Protein AF-A0A134A6J9-F1 (afdb_monomer_lite)

Structure (mmCIF, N/CA/C/O backbone):
data_AF-A0A134A6J9-F1
#
_entry.id   AF-A0A134A6J9-F1
#
loop_
_atom_site.group_PDB
_atom_site.id
_atom_site.type_symbol
_atom_site.label_atom_id
_atom_site.label_alt_id
_atom_site.label_comp_id
_atom_site.label_asym_id
_atom_site.label_entity_id
_atom_site.label_seq_id
_atom_site.pdbx_PDB_ins_code
_atom_site.Cartn_x
_atom_site.Cartn_y
_atom_site.Cartn_z
_atom_site.occupancy
_atom_site.B_iso_or_equiv
_atom_site.auth_seq_id
_atom_site.auth_comp_id
_atom_site.auth_asym_id
_atom_site.auth_atom_id
_atom_site.pdbx_PDB_model_num
ATOM 1 N N . MET A 1 1 ? 11.359 -6.618 13.124 1.00 87.25 1 MET A N 1
ATOM 2 C CA . MET A 1 1 ? 10.001 -7.161 12.876 1.00 87.25 1 MET A CA 1
ATOM 3 C C . MET A 1 1 ? 8.989 -6.049 13.073 1.00 87.25 1 MET A C 1
ATOM 5 O O . MET A 1 1 ? 9.246 -5.176 13.894 1.00 87.25 1 MET A O 1
ATOM 9 N N . LEU A 1 2 ? 7.874 -6.075 12.342 1.00 89.56 2 LEU A N 1
ATOM 10 C CA . LEU A 1 2 ? 6.763 -5.154 12.591 1.00 89.56 2 LEU A CA 1
ATOM 11 C C . LEU A 1 2 ? 6.111 -5.466 13.944 1.00 89.56 2 LEU A C 1
ATOM 13 O O . LEU A 1 2 ? 5.993 -6.633 14.325 1.00 89.56 2 LEU A O 1
ATOM 17 N N . THR A 1 3 ? 5.679 -4.434 14.664 1.00 96.56 3 THR A N 1
ATOM 18 C CA . THR A 1 3 ? 4.886 -4.605 15.884 1.00 96.56 3 THR A CA 1
ATOM 19 C C . THR A 1 3 ? 3.472 -5.071 15.537 1.00 96.56 3 THR A C 1
ATOM 21 O O . THR A 1 3 ? 2.973 -4.848 14.432 1.00 96.56 3 THR A O 1
ATOM 24 N N . LYS A 1 4 ? 2.778 -5.685 16.505 1.00 95.06 4 LYS A N 1
ATOM 25 C CA . LYS A 1 4 ? 1.364 -6.072 16.340 1.00 95.06 4 LYS A CA 1
ATOM 26 C C . LYS A 1 4 ? 0.481 -4.883 15.950 1.00 95.06 4 LYS A C 1
ATOM 28 O O . LYS A 1 4 ? -0.478 -5.046 15.206 1.00 95.06 4 LYS A O 1
ATOM 33 N N . GLU A 1 5 ? 0.800 -3.694 16.451 1.00 94.06 5 GLU A N 1
ATOM 34 C CA . GLU A 1 5 ? 0.069 -2.473 16.124 1.00 94.06 5 GLU A CA 1
ATOM 35 C C . GLU A 1 5 ? 0.334 -2.014 14.687 1.00 94.06 5 GLU A C 1
ATOM 37 O O . GLU A 1 5 ? -0.612 -1.693 13.974 1.00 94.06 5 GLU A O 1
ATOM 42 N N . GLN A 1 6 ? 1.587 -2.071 14.226 1.00 90.56 6 GLN A N 1
ATOM 43 C CA . GLN A 1 6 ? 1.936 -1.774 12.834 1.00 90.56 6 GLN A CA 1
ATOM 44 C C . GLN A 1 6 ? 1.246 -2.736 11.859 1.00 90.56 6 GLN A C 1
ATOM 46 O O . GLN A 1 6 ? 0.704 -2.293 10.849 1.00 90.56 6 GLN A O 1
ATOM 51 N N . ILE A 1 7 ? 1.200 -4.034 12.181 1.00 91.81 7 ILE A N 1
ATOM 52 C CA . ILE A 1 7 ? 0.472 -5.030 11.377 1.00 91.81 7 ILE A CA 1
ATOM 53 C C . ILE A 1 7 ? -1.015 -4.667 11.306 1.00 91.81 7 ILE A C 1
ATOM 55 O O . ILE A 1 7 ? -1.557 -4.535 10.211 1.00 91.81 7 ILE A O 1
ATOM 59 N N . LYS A 1 8 ? -1.655 -4.388 12.451 1.00 92.12 8 LYS A N 1
ATOM 60 C CA . LYS A 1 8 ? -3.063 -3.961 12.483 1.00 92.12 8 LYS A CA 1
ATOM 61 C C . LYS A 1 8 ? -3.316 -2.683 11.685 1.00 92.12 8 LYS A C 1
ATOM 63 O O . LYS A 1 8 ? -4.374 -2.553 11.079 1.00 92.12 8 LYS A O 1
ATOM 68 N N . GLN A 1 9 ? -2.398 -1.720 11.699 1.00 89.12 9 GLN A N 1
ATOM 69 C CA . GLN A 1 9 ? -2.540 -0.492 10.909 1.00 89.12 9 GLN A CA 1
ATOM 70 C C . GLN A 1 9 ? -2.505 -0.786 9.406 1.00 89.12 9 GLN A C 1
ATOM 72 O O . GLN A 1 9 ? -3.327 -0.248 8.666 1.00 89.12 9 GLN A O 1
ATOM 77 N N . ILE A 1 10 ? -1.604 -1.670 8.969 1.00 89.50 10 ILE A N 1
ATOM 78 C CA . ILE A 1 10 ? -1.506 -2.100 7.570 1.00 89.50 10 ILE A CA 1
ATOM 79 C C . ILE A 1 10 ? -2.764 -2.863 7.145 1.00 89.50 10 ILE A C 1
ATOM 81 O O . ILE A 1 10 ? -3.330 -2.553 6.104 1.00 89.50 10 ILE A O 1
ATOM 85 N N . GLU A 1 11 ? -3.228 -3.821 7.949 1.00 86.44 11 GLU A N 1
ATOM 86 C CA . GLU A 1 11 ? -4.408 -4.640 7.635 1.00 86.44 11 GLU A CA 1
ATOM 87 C C . GLU A 1 11 ? -5.708 -3.821 7.599 1.00 86.44 11 GLU A C 1
ATOM 89 O O . GLU A 1 11 ? -6.569 -4.057 6.750 1.00 86.44 11 GLU A O 1
ATOM 94 N N . ASN A 1 12 ? -5.855 -2.836 8.494 1.00 90.00 12 ASN A N 1
ATOM 95 C CA . ASN A 1 12 ? -7.072 -2.025 8.584 1.00 90.00 12 ASN A CA 1
ATOM 96 C C . ASN A 1 12 ? -7.131 -0.886 7.551 1.00 90.00 12 ASN A C 1
ATOM 98 O O . ASN A 1 12 ? -8.228 -0.449 7.191 1.00 90.00 12 ASN A O 1
ATOM 102 N N . ASP A 1 13 ? -5.993 -0.398 7.046 1.00 89.00 13 ASP A N 1
ATOM 103 C CA . ASP A 1 13 ? -5.962 0.558 5.935 1.00 89.00 13 ASP A CA 1
ATOM 104 C C . ASP A 1 13 ? -5.792 -0.186 4.605 1.00 89.00 13 ASP A C 1
ATOM 106 O O . ASP A 1 13 ? -4.682 -0.428 4.131 1.00 89.00 13 ASP A O 1
ATOM 110 N N . LYS A 1 14 ? -6.921 -0.496 3.949 1.00 87.81 14 LYS A N 1
ATOM 111 C CA . LYS A 1 14 ? -6.932 -1.175 2.641 1.00 87.81 14 LYS A CA 1
ATOM 112 C C . LYS A 1 14 ? -6.009 -0.509 1.616 1.00 87.81 14 LYS A C 1
ATOM 114 O O . LYS A 1 14 ? -5.398 -1.212 0.818 1.00 87.81 14 LYS A O 1
ATOM 119 N N . LYS A 1 15 ? -5.900 0.826 1.600 1.00 89.56 15 LYS A N 1
ATOM 120 C CA . LYS A 1 15 ? -5.051 1.522 0.618 1.00 89.56 15 LYS A CA 1
ATOM 121 C C . LYS A 1 15 ? -3.573 1.301 0.921 1.00 89.56 15 LYS A C 1
ATOM 123 O O . LYS A 1 15 ? -2.804 1.068 -0.008 1.00 89.56 15 LYS A O 1
ATOM 128 N N . LEU A 1 16 ? -3.194 1.343 2.198 1.00 88.56 16 LEU A N 1
ATOM 129 C CA . LEU A 1 16 ? -1.838 1.028 2.647 1.00 88.56 16 LEU A CA 1
ATOM 130 C C . LEU A 1 16 ? -1.476 -0.428 2.366 1.00 88.56 16 LEU A C 1
ATOM 132 O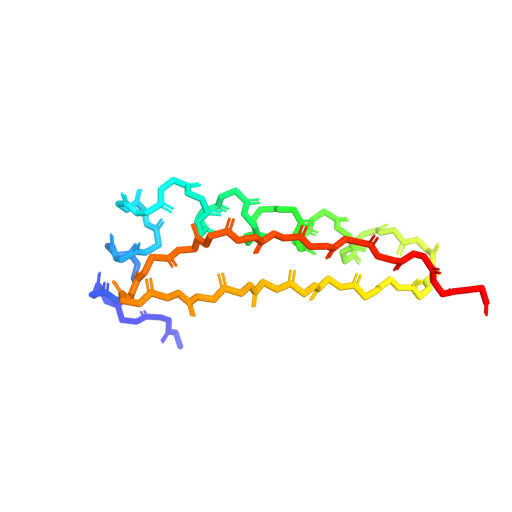 O . LEU A 1 16 ? -0.409 -0.687 1.815 1.00 88.56 16 LEU A O 1
ATOM 136 N N . PHE A 1 17 ? -2.388 -1.353 2.661 1.00 90.44 17 PHE A N 1
ATOM 137 C CA . PHE A 1 17 ? -2.220 -2.765 2.338 1.00 90.44 17 PHE A CA 1
ATOM 138 C C . PHE A 1 17 ? -1.945 -2.973 0.846 1.00 90.44 17 PHE A C 1
ATOM 140 O O . PHE A 1 17 ? -0.926 -3.557 0.479 1.00 90.44 17 PHE A O 1
ATOM 147 N N . PHE A 1 18 ? -2.807 -2.438 -0.027 1.00 89.62 18 PHE A N 1
ATOM 148 C CA . PHE A 1 18 ? -2.626 -2.567 -1.474 1.00 89.62 18 PHE A CA 1
ATOM 149 C C . PHE A 1 18 ? -1.318 -1.941 -1.961 1.00 89.62 18 PHE A C 1
ATOM 151 O O . PHE A 1 18 ? -0.657 -2.533 -2.808 1.00 89.62 18 PHE A O 1
ATOM 158 N N . PHE A 1 19 ? -0.926 -0.787 -1.417 1.00 90.31 19 PHE A N 1
ATOM 159 C CA . PHE A 1 19 ? 0.333 -0.132 -1.769 1.00 90.31 19 PHE A CA 1
ATOM 160 C C . PHE A 1 19 ? 1.555 -0.989 -1.404 1.00 90.31 19 PHE A C 1
ATOM 162 O O . PHE A 1 19 ? 2.460 -1.142 -2.219 1.00 90.31 19 PHE A O 1
ATOM 169 N N . ILE A 1 20 ? 1.569 -1.605 -0.217 1.00 90.12 20 ILE A N 1
ATOM 170 C CA . ILE A 1 20 ? 2.658 -2.503 0.204 1.00 90.12 20 ILE A CA 1
ATOM 171 C C . ILE A 1 20 ? 2.694 -3.766 -0.666 1.00 90.12 20 ILE A C 1
ATOM 173 O O . ILE A 1 20 ? 3.767 -4.185 -1.093 1.00 90.12 20 ILE A O 1
ATOM 177 N N . VAL A 1 21 ? 1.536 -4.360 -0.970 1.00 91.06 21 VAL A N 1
ATOM 178 C CA . VAL A 1 21 ? 1.451 -5.521 -1.875 1.00 91.06 21 VAL A CA 1
ATOM 179 C C . VAL A 1 21 ? 1.979 -5.174 -3.270 1.00 91.06 21 VAL A C 1
ATOM 181 O O . VAL A 1 21 ? 2.670 -5.984 -3.882 1.00 91.06 21 VAL A O 1
ATOM 184 N N . GLU A 1 22 ? 1.677 -3.978 -3.772 1.00 89.88 22 GLU A N 1
ATOM 185 C CA . GLU A 1 22 ? 2.171 -3.488 -5.060 1.00 89.88 22 GLU A CA 1
ATOM 186 C C . GLU A 1 22 ? 3.697 -3.310 -5.039 1.00 89.88 22 GLU A C 1
ATOM 188 O O . GLU A 1 22 ? 4.371 -3.859 -5.905 1.00 89.88 22 GLU A O 1
ATOM 193 N N . LEU A 1 23 ? 4.256 -2.680 -3.999 1.00 89.44 23 LEU A N 1
ATOM 194 C CA . LEU A 1 23 ? 5.710 -2.572 -3.800 1.00 89.44 23 LEU A CA 1
ATOM 195 C C . LEU A 1 23 ? 6.414 -3.937 -3.806 1.00 89.44 23 LEU A C 1
ATOM 197 O O . LEU A 1 23 ? 7.477 -4.088 -4.409 1.00 89.44 23 LEU A O 1
ATOM 201 N N . LEU A 1 24 ? 5.825 -4.945 -3.155 1.00 89.50 24 LEU A N 1
ATOM 202 C CA . LEU A 1 24 ? 6.383 -6.300 -3.137 1.00 89.50 24 LEU A CA 1
ATOM 203 C C . LEU A 1 24 ? 6.400 -6.943 -4.529 1.00 89.50 24 LEU A C 1
ATOM 205 O O . LEU A 1 24 ? 7.349 -7.657 -4.843 1.00 89.50 24 LEU A O 1
ATOM 209 N N . LYS A 1 25 ? 5.393 -6.671 -5.369 1.00 88.75 25 LYS A N 1
ATOM 210 C CA . LYS A 1 25 ? 5.379 -7.127 -6.768 1.00 88.75 25 LYS A CA 1
ATOM 211 C C . LYS A 1 25 ? 6.462 -6.435 -7.589 1.00 88.75 25 LYS A C 1
ATOM 213 O O . LYS A 1 25 ? 7.186 -7.110 -8.310 1.00 88.75 25 LYS A O 1
ATOM 218 N N . LEU A 1 26 ? 6.633 -5.124 -7.424 1.00 85.19 26 LEU A N 1
ATOM 219 C CA . LEU A 1 26 ? 7.666 -4.377 -8.152 1.00 85.19 26 LEU A CA 1
ATOM 220 C C . LEU A 1 26 ? 9.079 -4.839 -7.822 1.00 85.19 26 LEU A C 1
ATOM 222 O O . LEU A 1 26 ? 9.936 -4.837 -8.693 1.00 85.19 26 LEU A O 1
ATOM 226 N N . LYS A 1 27 ? 9.319 -5.306 -6.593 1.00 81.00 27 LYS A N 1
ATOM 227 C CA . LYS A 1 27 ? 10.608 -5.902 -6.210 1.00 81.00 27 LYS A CA 1
ATOM 228 C C . LYS A 1 27 ? 11.002 -7.096 -7.100 1.00 81.00 27 LY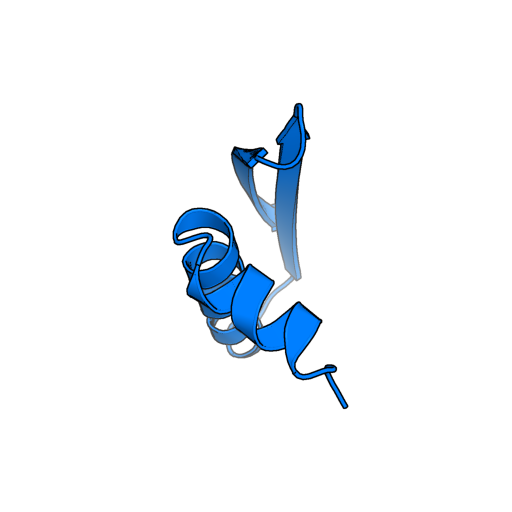S A C 1
ATOM 230 O O . LYS A 1 27 ? 12.173 -7.457 -7.131 1.00 81.00 27 LYS A O 1
ATOM 235 N N . SER A 1 28 ? 10.037 -7.728 -7.771 1.00 78.25 28 SER A N 1
ATOM 236 C CA . SER A 1 28 ? 10.270 -8.835 -8.707 1.00 78.25 28 SER A CA 1
ATOM 237 C C . SER A 1 28 ? 10.370 -8.412 -10.180 1.00 78.25 28 SER A C 1
ATOM 239 O O . SER A 1 28 ? 10.660 -9.260 -11.020 1.00 78.25 28 SER A O 1
ATOM 241 N N . GLU A 1 29 ? 10.145 -7.135 -10.503 1.00 80.06 29 GLU A N 1
ATOM 242 C CA . GLU A 1 29 ? 10.278 -6.593 -11.862 1.00 80.06 29 GLU A CA 1
ATOM 243 C C . GLU A 1 29 ? 11.740 -6.175 -12.136 1.00 80.06 29 GLU A C 1
ATOM 245 O O . GLU A 1 29 ? 12.465 -5.771 -11.227 1.00 80.06 29 GLU A O 1
ATOM 250 N N . VAL A 1 30 ? 12.189 -6.293 -13.392 1.00 76.25 30 VAL A N 1
ATOM 251 C CA . VAL A 1 30 ? 13.513 -5.820 -13.837 1.00 76.25 30 VAL A CA 1
ATOM 252 C C . VAL A 1 30 ? 13.376 -4.374 -14.307 1.00 76.25 30 VAL A C 1
ATOM 254 O O . VAL A 1 30 ? 12.594 -4.106 -15.215 1.00 76.25 30 VAL A O 1
ATOM 257 N N . GLY A 1 31 ? 14.135 -3.461 -13.703 1.00 81.94 31 GLY A N 1
ATOM 258 C CA . GLY A 1 31 ? 14.138 -2.033 -14.035 1.00 81.94 31 GLY A CA 1
ATOM 259 C C . GLY A 1 31 ? 14.027 -1.146 -12.797 1.00 81.94 31 GLY A C 1
ATOM 260 O O . GLY A 1 31 ? 13.857 -1.640 -11.679 1.00 81.94 31 GLY A O 1
ATOM 261 N N . GLU A 1 32 ? 14.124 0.166 -12.993 1.00 85.06 32 GLU A N 1
ATOM 262 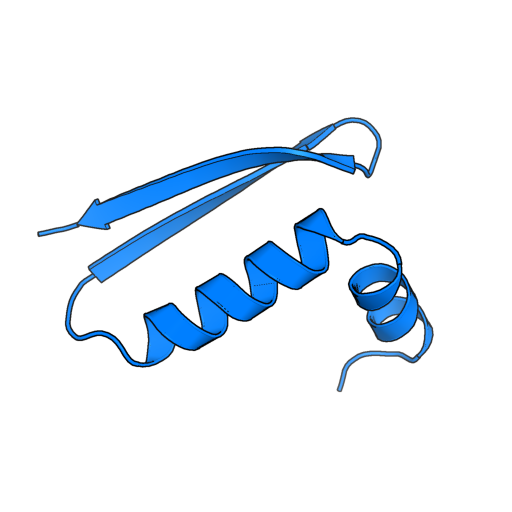C CA . GLU A 1 32 ? 13.938 1.139 -11.921 1.00 85.06 32 GLU A CA 1
ATOM 263 C C . GLU A 1 32 ? 12.488 1.636 -11.896 1.00 85.06 32 GLU A C 1
ATOM 265 O O . GLU A 1 32 ? 11.901 2.038 -12.901 1.00 85.06 32 GLU A O 1
ATOM 270 N N . VAL A 1 33 ? 11.861 1.573 -10.722 1.00 87.56 33 VAL A N 1
ATOM 271 C CA . VAL A 1 33 ? 10.474 2.006 -10.539 1.00 87.56 33 VAL A CA 1
ATOM 272 C C . VAL A 1 33 ? 10.365 2.818 -9.263 1.00 87.56 33 VAL A C 1
ATOM 274 O O . VAL A 1 33 ? 10.691 2.338 -8.176 1.00 87.56 33 VAL A O 1
ATOM 277 N N . GLU A 1 34 ? 9.832 4.030 -9.378 1.00 88.75 34 GLU A N 1
ATOM 278 C CA . GLU A 1 34 ? 9.486 4.862 -8.234 1.00 88.75 34 GLU A CA 1
ATOM 279 C C . GLU A 1 34 ? 7.993 4.727 -7.920 1.00 88.75 34 GLU A C 1
ATOM 281 O O . GLU A 1 34 ? 7.123 4.902 -8.778 1.00 88.75 34 GLU A O 1
ATOM 286 N N . MET A 1 35 ? 7.678 4.448 -6.656 1.00 90.38 35 MET A N 1
ATOM 287 C CA . MET A 1 35 ? 6.321 4.543 -6.128 1.00 90.38 35 MET A CA 1
ATOM 288 C C . MET A 1 35 ? 6.249 5.594 -5.026 1.00 90.38 35 MET A C 1
ATOM 290 O O . MET A 1 35 ? 6.935 5.500 -4.011 1.00 90.38 35 MET A O 1
ATOM 294 N N . THR A 1 36 ? 5.333 6.546 -5.177 1.00 91.31 36 THR A N 1
ATOM 295 C CA . THR A 1 36 ? 5.069 7.598 -4.192 1.00 91.31 36 THR A CA 1
ATOM 296 C C . THR A 1 36 ? 3.672 7.420 -3.603 1.00 91.31 36 THR A C 1
ATOM 298 O O . THR A 1 36 ? 2.695 7.286 -4.343 1.00 91.31 36 THR A O 1
ATOM 301 N N . ALA A 1 37 ? 3.540 7.497 -2.278 1.00 91.81 37 ALA A N 1
ATOM 302 C CA . ALA A 1 37 ? 2.254 7.598 -1.587 1.00 91.81 37 ALA A CA 1
ATOM 303 C C . ALA A 1 37 ? 2.148 8.942 -0.856 1.00 91.81 37 ALA A C 1
ATOM 305 O O . ALA A 1 37 ? 3.076 9.362 -0.170 1.00 91.81 37 ALA A O 1
ATOM 306 N N . VAL A 1 38 ? 0.998 9.608 -0.971 1.00 91.56 38 VAL A N 1
ATOM 307 C CA . VAL A 1 38 ? 0.711 10.860 -0.255 1.00 91.56 38 VAL A CA 1
ATOM 308 C C . VAL A 1 38 ? -0.317 10.589 0.831 1.00 91.56 38 VAL A C 1
ATOM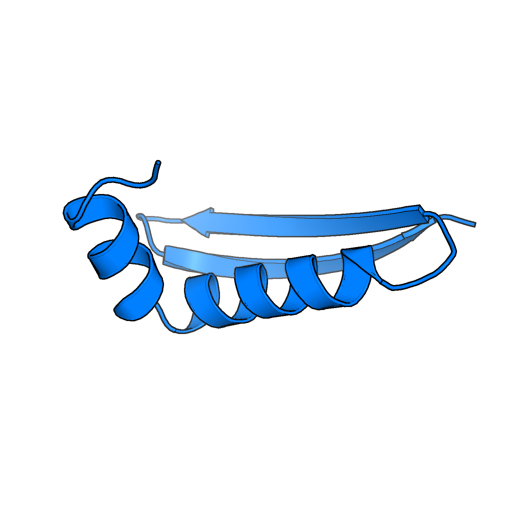 310 O O . VAL A 1 38 ? -1.435 10.140 0.547 1.00 91.56 38 VAL A O 1
ATOM 313 N N . LEU A 1 39 ? 0.046 10.910 2.072 1.00 90.38 39 LEU A N 1
ATOM 314 C CA . LEU A 1 39 ? -0.828 10.808 3.232 1.00 90.38 39 LEU A CA 1
ATOM 315 C C . LEU A 1 39 ? -1.317 12.193 3.658 1.00 90.38 39 LEU A C 1
ATOM 317 O O . LEU A 1 39 ? -0.547 13.147 3.734 1.00 90.38 39 LEU A O 1
ATOM 321 N N . LYS A 1 40 ? -2.604 12.293 3.984 1.00 91.25 40 LYS A N 1
ATOM 322 C CA . LYS A 1 40 ? -3.210 13.471 4.613 1.00 91.25 40 LYS A CA 1
ATOM 323 C C . LYS A 1 40 ? -4.105 12.998 5.748 1.00 91.25 40 LYS A C 1
ATOM 325 O O . LYS A 1 40 ? -4.921 12.101 5.552 1.00 91.25 40 LYS A O 1
ATOM 330 N N . ASN A 1 41 ? -3.952 13.583 6.935 1.00 90.81 41 ASN A N 1
ATOM 331 C CA . ASN A 1 41 ? -4.720 13.211 8.130 1.00 90.81 41 ASN A CA 1
ATOM 332 C C . ASN A 1 41 ? -4.692 11.695 8.409 1.00 90.81 41 ASN A C 1
ATOM 334 O O . ASN A 1 41 ? -5.734 11.075 8.612 1.00 90.81 41 ASN A O 1
ATOM 338 N N . ARG A 1 42 ? -3.492 11.092 8.371 1.00 84.69 42 ARG A N 1
ATOM 339 C CA . ARG A 1 42 ? -3.249 9.646 8.574 1.00 84.69 42 ARG A CA 1
ATOM 340 C C . ARG A 1 42 ? -3.922 8.714 7.555 1.00 84.69 42 ARG A C 1
ATOM 342 O O . ARG A 1 42 ? -3.949 7.512 7.774 1.00 84.69 42 ARG A O 1
ATOM 349 N N . LYS A 1 43 ? -4.453 9.244 6.450 1.00 85.31 43 LYS A N 1
ATOM 350 C CA . LYS A 1 43 ? -5.077 8.462 5.376 1.00 85.31 43 LYS A CA 1
ATOM 351 C C . LYS A 1 43 ? -4.328 8.659 4.073 1.00 85.31 43 LYS A C 1
ATOM 353 O O . LYS A 1 43 ? 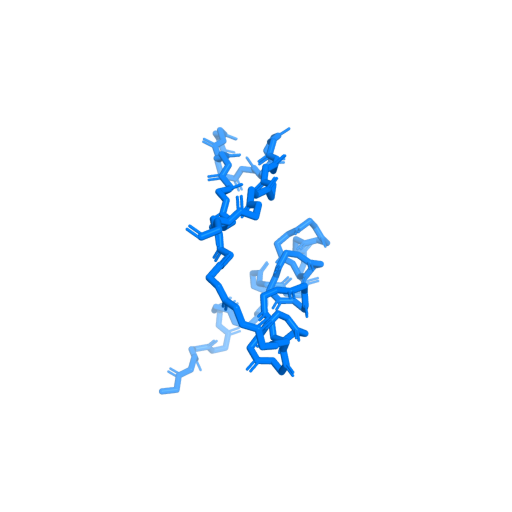-3.957 9.781 3.725 1.00 85.31 43 LYS A O 1
ATOM 358 N N . MET A 1 44 ? -4.167 7.586 3.311 1.00 88.06 44 MET A N 1
ATOM 359 C CA . MET A 1 44 ? -3.615 7.682 1.966 1.00 88.06 44 MET A CA 1
ATOM 360 C C . MET A 1 44 ? -4.632 8.314 1.007 1.00 88.06 44 MET A C 1
ATOM 362 O O . MET A 1 44 ? -5.763 7.831 0.845 1.00 88.06 44 MET A O 1
ATOM 366 N N . ILE A 1 45 ? -4.225 9.406 0.361 1.00 89.94 45 ILE A N 1
ATOM 367 C CA . ILE A 1 45 ? -5.085 10.170 -0.552 1.00 89.94 45 ILE A CA 1
ATOM 368 C C . ILE A 1 45 ? -4.675 10.031 -2.014 1.00 89.94 45 ILE A C 1
ATOM 370 O O . ILE A 1 45 ? -5.539 10.119 -2.882 1.00 89.94 45 ILE A O 1
ATOM 374 N N . LYS A 1 46 ? -3.390 9.796 -2.297 1.00 87.25 46 LYS A N 1
ATOM 375 C CA . LYS A 1 46 ? -2.871 9.628 -3.659 1.00 87.25 46 LYS A CA 1
ATOM 376 C C . LYS A 1 46 ? -1.746 8.600 -3.679 1.00 87.25 46 LYS A C 1
ATOM 378 O O . LYS A 1 46 ? -1.017 8.468 -2.697 1.00 87.25 46 LYS A O 1
ATOM 383 N N . ARG A 1 47 ? -1.603 7.929 -4.820 1.00 89.56 47 ARG A N 1
ATOM 384 C CA . ARG A 1 47 ? -0.455 7.091 -5.171 1.00 89.56 47 ARG A CA 1
ATOM 385 C C . ARG A 1 47 ? 0.001 7.432 -6.588 1.00 89.56 47 ARG A C 1
ATOM 387 O O . ARG A 1 47 ? -0.844 7.757 -7.422 1.00 89.56 47 ARG A O 1
ATOM 394 N N . LYS A 1 48 ? 1.303 7.365 -6.844 1.00 88.19 48 LYS A N 1
ATOM 395 C CA . LYS A 1 48 ? 1.916 7.523 -8.167 1.00 88.19 48 LYS A CA 1
ATOM 396 C C . LYS A 1 48 ? 2.915 6.383 -8.364 1.00 88.19 48 LYS A C 1
ATOM 398 O O . LYS A 1 48 ? 3.643 6.069 -7.429 1.00 88.19 48 LYS A O 1
ATOM 403 N N . LYS A 1 49 ? 2.921 5.778 -9.551 1.00 88.06 49 LYS A N 1
ATOM 404 C CA . LYS A 1 49 ? 3.960 4.857 -10.029 1.00 88.06 49 LYS A CA 1
ATOM 405 C C . LYS A 1 49 ? 4.634 5.539 -11.217 1.00 88.06 49 LYS A C 1
ATOM 407 O O . LYS A 1 49 ? 3.926 6.073 -12.073 1.00 88.06 49 LYS A O 1
ATOM 412 N N . LEU A 1 50 ? 5.957 5.555 -11.248 1.00 87.19 50 LEU A N 1
ATOM 413 C CA . LEU A 1 50 ? 6.759 6.071 -12.350 1.00 87.19 50 LEU A CA 1
ATOM 414 C C . LEU A 1 50 ? 7.777 4.997 -12.736 1.00 87.19 50 LEU A C 1
ATOM 416 O O . LEU A 1 50 ? 8.493 4.502 -11.870 1.00 87.19 50 LEU A O 1
ATOM 420 N N . LEU A 1 51 ? 7.804 4.620 -14.013 1.00 82.44 51 LEU A N 1
ATOM 421 C CA . LEU A 1 51 ? 8.902 3.836 -14.570 1.00 82.44 51 LEU A CA 1
ATOM 422 C C . LEU A 1 51 ? 10.071 4.800 -14.797 1.00 82.44 51 LEU A C 1
ATOM 424 O O . LEU A 1 51 ? 9.861 5.863 -15.387 1.00 82.44 51 LEU A O 1
ATOM 428 N N . ILE A 1 52 ? 11.248 4.456 -14.292 1.00 81.25 52 ILE A N 1
ATOM 429 C CA . ILE A 1 52 ? 12.486 5.189 -14.536 1.00 81.25 52 ILE A CA 1
ATOM 430 C C . ILE A 1 52 ? 13.287 4.306 -15.499 1.00 81.25 52 ILE A C 1
ATOM 432 O O . ILE A 1 52 ? 13.592 3.159 -15.174 1.00 81.25 52 ILE A O 1
ATOM 436 N N . GLU A 1 53 ? 13.482 4.798 -16.724 1.00 64.94 53 GLU A N 1
ATOM 437 C CA . GLU A 1 53 ? 14.282 4.136 -17.768 1.00 64.94 53 GLU A CA 1
ATOM 438 C C . GLU A 1 53 ? 15.782 4.265 -17.498 1.00 64.94 53 GLU A C 1
ATOM 440 O O . GLU A 1 53 ? 16.210 5.369 -17.085 1.00 64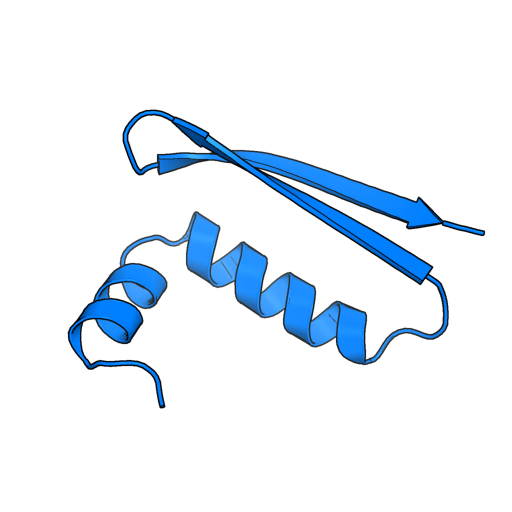.94 53 GLU A O 1
#

Foldseek 3Di:
DDDPVRVVLLVVQPVNVVLVVVVVVVVVDPADKDKDWDDDPNHTDDIDIDGDD

Radius of gyration: 12.54 Å; chains: 1; bounding box: 21×22×34 Å

Organism: NCBI:txid157687

Sequence (53 aa):
MLTKEQIKQIENDKKLFFFIVELLKLKSEVGEVEMTAVLKNRKMIKRKKLLIE

Secondary structure (DSSP, 8-state):
---HHHHHHHHH-HHHHHHHHHHHHHTTSSSEEEEEEEEETTEEEEEEEEEE-

pLDDT: mean 87.82, std 5.05, range [64.94, 96.56]